Protein AF-A0A1L6RB86-F1 (afdb_monomer_lite)

Structure (mmCIF, N/CA/C/O backbone):
data_AF-A0A1L6RB86-F1
#
_entry.id   AF-A0A1L6RB86-F1
#
loop_
_atom_site.group_PDB
_atom_site.id
_atom_site.type_symbol
_atom_site.label_atom_id
_atom_site.label_alt_id
_atom_site.label_comp_id
_atom_site.label_asym_id
_atom_site.label_entity_id
_atom_site.label_seq_id
_atom_site.pdbx_PDB_ins_code
_atom_site.Cartn_x
_atom_site.Cartn_y
_atom_site.Cartn_z
_atom_site.occupancy
_atom_site.B_iso_or_equiv
_atom_site.auth_seq_id
_atom_site.auth_comp_id
_atom_site.auth_asym_id
_atom_site.auth_atom_id
_atom_site.pdbx_PDB_model_num
ATOM 1 N N . MET A 1 1 ? -4.140 -3.363 11.889 1.00 58.41 1 MET A N 1
ATOM 2 C CA . MET A 1 1 ? -4.760 -2.024 11.738 1.00 58.41 1 MET A CA 1
ATOM 3 C C . MET A 1 1 ? -5.782 -1.981 10.601 1.00 58.41 1 MET A C 1
ATOM 5 O O . MET A 1 1 ? -5.642 -2.761 9.664 1.00 58.41 1 MET A O 1
ATOM 9 N N . SER A 1 2 ? -6.758 -1.064 10.650 1.00 66.25 2 SER A N 1
ATOM 10 C CA . SER A 1 2 ? -7.684 -0.759 9.543 1.00 66.25 2 SER A CA 1
ATOM 11 C C . SER A 1 2 ? -7.276 0.544 8.844 1.00 66.25 2 SER A C 1
ATOM 13 O O . SER A 1 2 ? -6.889 1.500 9.508 1.00 66.25 2 SER A O 1
ATOM 15 N N . TYR A 1 3 ? -7.389 0.624 7.512 1.00 68.88 3 TYR A N 1
ATOM 16 C CA . TYR A 1 3 ? -7.132 1.869 6.764 1.00 68.88 3 TYR A CA 1
ATOM 17 C C . TYR A 1 3 ? -8.135 2.989 7.118 1.00 68.88 3 TYR A C 1
ATOM 19 O O . TYR A 1 3 ? -7.874 4.174 6.915 1.00 68.88 3 TYR A O 1
ATOM 27 N N . VAL A 1 4 ? -9.280 2.633 7.699 1.00 66.06 4 VAL A N 1
ATOM 28 C CA . VAL A 1 4 ? -10.323 3.593 8.081 1.00 66.06 4 VAL A CA 1
ATOM 29 C C . VAL A 1 4 ? -9.872 4.507 9.228 1.00 66.06 4 VAL A C 1
ATOM 31 O O . VAL A 1 4 ? -10.250 5.677 9.247 1.00 66.06 4 VAL A O 1
ATOM 34 N N . ASP A 1 5 ? -9.016 4.005 10.121 1.00 68.19 5 ASP A N 1
ATOM 35 C CA . ASP A 1 5 ? -8.554 4.724 11.317 1.00 68.19 5 ASP A CA 1
ATOM 36 C C . ASP A 1 5 ? -7.387 5.678 11.024 1.00 68.19 5 ASP A C 1
ATOM 38 O O . ASP A 1 5 ? -7.024 6.516 11.849 1.00 68.19 5 ASP A O 1
ATOM 42 N N . GLU A 1 6 ? -6.798 5.562 9.833 1.00 73.44 6 GLU A N 1
ATOM 43 C CA . GLU A 1 6 ? -5.561 6.235 9.480 1.00 73.44 6 GLU A CA 1
ATOM 44 C C . GLU A 1 6 ? -5.759 7.443 8.567 1.00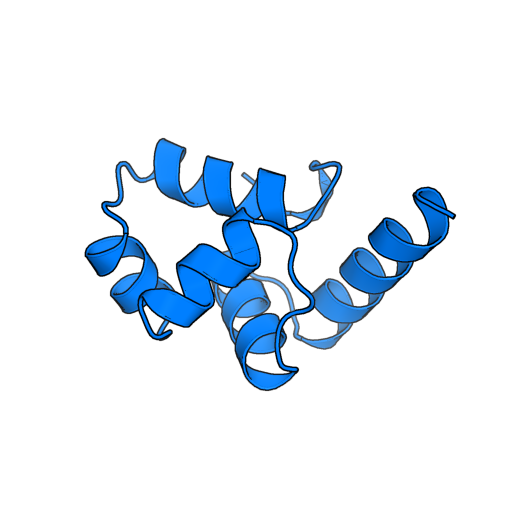 73.44 6 GLU A C 1
ATOM 46 O O . GLU A 1 6 ? -6.626 7.482 7.685 1.00 73.44 6 GLU A O 1
ATOM 51 N N . LYS A 1 7 ? -4.911 8.455 8.788 1.00 74.75 7 LYS A N 1
ATOM 52 C CA . LYS A 1 7 ? -5.064 9.775 8.158 1.00 74.75 7 LYS A CA 1
ATOM 53 C C . LYS A 1 7 ? -4.822 9.729 6.647 1.00 74.75 7 LYS A C 1
ATOM 55 O O . LYS A 1 7 ? -5.458 10.475 5.917 1.00 74.75 7 LYS A O 1
ATOM 60 N N . THR A 1 8 ? -3.909 8.869 6.188 1.00 84.94 8 THR A N 1
ATOM 61 C CA . THR A 1 8 ? -3.584 8.706 4.764 1.00 84.94 8 THR A CA 1
ATOM 62 C C . THR A 1 8 ? -3.260 7.255 4.420 1.00 84.94 8 THR A C 1
ATOM 64 O O . THR A 1 8 ? -2.778 6.493 5.263 1.00 84.94 8 THR A O 1
ATOM 67 N N . LEU A 1 9 ? -3.445 6.888 3.145 1.00 86.75 9 LEU A N 1
ATOM 68 C CA . LEU A 1 9 ? -3.075 5.569 2.607 1.00 86.75 9 LEU A CA 1
ATOM 69 C C . LEU A 1 9 ? -1.609 5.226 2.880 1.00 86.75 9 LEU A C 1
ATOM 71 O O . LEU A 1 9 ? -1.285 4.101 3.253 1.00 86.75 9 LEU A O 1
ATOM 75 N N . ALA A 1 10 ? -0.722 6.208 2.713 1.00 89.06 10 ALA A N 1
ATOM 76 C CA . ALA A 1 10 ? 0.710 6.037 2.912 1.00 89.06 10 ALA A CA 1
ATOM 77 C C . ALA A 1 10 ? 1.046 5.663 4.361 1.00 89.06 10 ALA A C 1
ATOM 79 O O . ALA A 1 10 ? 1.872 4.778 4.594 1.00 89.06 10 ALA A O 1
ATOM 80 N N . LYS A 1 11 ? 0.396 6.322 5.331 1.00 88.25 11 LYS A N 1
ATOM 81 C CA . LYS A 1 11 ? 0.598 6.049 6.758 1.00 88.25 11 LYS A CA 1
ATOM 82 C C . LYS A 1 11 ? 0.034 4.681 7.132 1.00 88.25 11 LYS A C 1
ATOM 84 O O . LYS A 1 11 ? 0.779 3.868 7.673 1.00 88.25 11 LYS A O 1
ATOM 89 N N . ALA A 1 12 ? -1.198 4.390 6.714 1.00 89.88 12 ALA A N 1
ATOM 90 C CA . ALA A 1 12 ? -1.838 3.097 6.940 1.00 89.88 12 ALA A CA 1
ATOM 91 C C . ALA A 1 12 ? -1.016 1.930 6.385 1.00 89.88 12 ALA A C 1
ATOM 93 O O . ALA A 1 12 ? -0.792 0.930 7.065 1.00 89.88 12 ALA A O 1
ATOM 94 N N . PHE A 1 13 ? -0.525 2.055 5.148 1.00 90.19 13 PHE A N 1
ATOM 95 C CA . PHE A 1 13 ? 0.258 1.000 4.509 1.00 90.19 13 PHE A CA 1
ATOM 96 C C . PHE A 1 13 ? 1.610 0.796 5.198 1.00 90.19 13 PHE A C 1
ATOM 98 O O . PHE A 1 13 ? 2.047 -0.339 5.407 1.00 90.19 13 PHE A O 1
ATOM 105 N N . ARG A 1 14 ? 2.260 1.892 5.608 1.00 90.56 14 ARG A N 1
ATOM 106 C CA . ARG A 1 14 ? 3.521 1.842 6.353 1.00 90.56 14 ARG A CA 1
ATOM 107 C C . ARG A 1 14 ? 3.344 1.180 7.716 1.00 90.56 14 ARG A C 1
ATOM 109 O O . ARG A 1 14 ? 4.205 0.407 8.131 1.00 90.56 14 ARG A O 1
ATOM 116 N N . GLU A 1 15 ? 2.256 1.4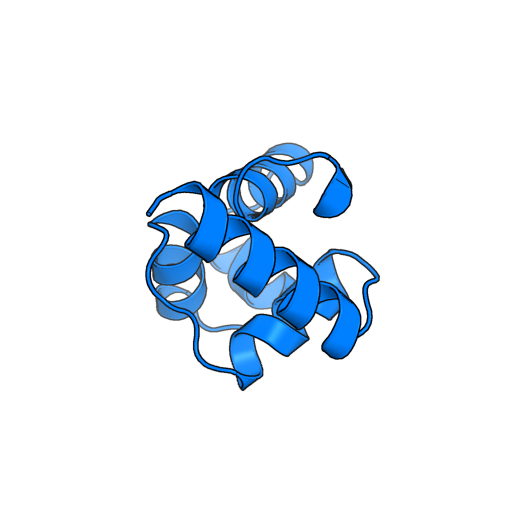72 8.416 1.00 90.50 15 GLU A N 1
ATOM 117 C CA . GLU A 1 15 ? 1.953 0.857 9.708 1.00 90.50 15 GLU A CA 1
ATOM 118 C C . GLU A 1 15 ? 1.615 -0.619 9.562 1.00 90.50 15 GLU A C 1
ATOM 120 O O . GLU A 1 15 ? 2.248 -1.427 10.234 1.00 90.50 15 GLU A O 1
ATOM 125 N N . TRP A 1 16 ? 0.767 -0.996 8.601 1.00 91.62 16 TRP A N 1
ATOM 126 C CA . TRP A 1 16 ? 0.527 -2.402 8.270 1.00 91.62 16 TRP A CA 1
ATOM 127 C C . TRP A 1 16 ? 1.836 -3.164 8.022 1.00 91.62 16 TRP A C 1
ATOM 129 O O . TRP A 1 16 ? 2.042 -4.252 8.567 1.00 91.62 16 TRP A O 1
ATOM 139 N N . ARG A 1 17 ? 2.769 -2.578 7.256 1.00 92.62 17 ARG A N 1
ATOM 140 C CA . ARG A 1 17 ? 4.081 -3.187 7.018 1.00 92.62 17 ARG A CA 1
ATOM 141 C C . ARG A 1 17 ? 4.882 -3.351 8.316 1.00 92.62 17 ARG A C 1
ATOM 143 O O . ARG A 1 17 ? 5.533 -4.380 8.494 1.00 92.62 17 ARG A O 1
ATOM 150 N N . ARG A 1 18 ? 4.866 -2.350 9.204 1.00 91.12 18 ARG A N 1
ATOM 151 C CA . ARG A 1 18 ? 5.592 -2.373 10.488 1.00 91.12 18 ARG A CA 1
ATOM 152 C C . ARG A 1 18 ? 4.993 -3.368 11.480 1.00 91.12 18 ARG A C 1
ATOM 154 O O . ARG A 1 18 ? 5.761 -4.111 12.082 1.00 91.12 18 ARG A O 1
ATOM 161 N N . GLU A 1 19 ? 3.669 -3.412 11.615 1.00 91.25 19 GLU A N 1
ATOM 162 C CA . GLU A 1 19 ? 2.947 -4.354 12.485 1.00 91.25 19 GLU A CA 1
ATOM 163 C C . GLU A 1 19 ? 3.256 -5.806 12.111 1.00 91.25 19 GLU A C 1
ATOM 165 O O . GLU A 1 19 ? 3.524 -6.634 12.977 1.00 91.25 19 GLU A O 1
ATOM 170 N N . ASN A 1 20 ? 3.303 -6.095 10.810 1.00 90.19 20 ASN A N 1
ATOM 171 C CA . ASN A 1 20 ? 3.614 -7.427 10.296 1.00 90.19 20 ASN A CA 1
ATOM 172 C C . ASN A 1 20 ? 5.126 -7.704 10.177 1.00 90.19 20 ASN A C 1
ATOM 174 O O . ASN A 1 20 ? 5.522 -8.748 9.662 1.00 90.19 20 ASN A O 1
ATOM 178 N N . GLN A 1 21 ? 5.981 -6.769 10.616 1.00 93.56 21 GLN A N 1
ATOM 179 C CA . GLN A 1 21 ? 7.446 -6.856 10.528 1.00 93.56 21 GLN A CA 1
ATOM 180 C C . GLN A 1 21 ? 7.964 -7.164 9.110 1.00 93.56 21 GLN A C 1
ATOM 182 O O . GLN A 1 21 ? 9.001 -7.800 8.911 1.00 93.56 21 GLN A O 1
ATOM 187 N N . TYR A 1 22 ? 7.248 -6.695 8.089 1.00 94.31 22 TYR A N 1
ATOM 188 C CA . TYR A 1 22 ? 7.585 -6.973 6.703 1.00 94.31 22 TYR A CA 1
ATOM 189 C C . TYR A 1 22 ? 8.713 -6.063 6.200 1.00 94.31 22 TYR A C 1
ATOM 191 O O . TYR A 1 22 ? 8.679 -4.829 6.286 1.00 94.31 22 TYR A O 1
ATOM 199 N N . SER A 1 23 ? 9.710 -6.685 5.567 1.00 94.00 23 SER A N 1
ATOM 200 C CA . SER A 1 23 ? 10.627 -5.976 4.675 1.00 94.00 23 SER A CA 1
ATOM 201 C C . SER A 1 23 ? 9.877 -5.459 3.442 1.00 94.00 23 SER A C 1
ATOM 203 O O . SER A 1 23 ? 8.796 -5.945 3.111 1.00 94.00 23 SER A O 1
ATOM 205 N N . MET A 1 24 ? 10.464 -4.517 2.699 1.00 92.31 24 MET A N 1
ATOM 206 C CA . MET A 1 24 ? 9.835 -3.980 1.482 1.00 92.31 24 MET A CA 1
ATOM 207 C C . MET A 1 24 ? 9.495 -5.081 0.458 1.00 92.31 24 MET A C 1
ATOM 209 O O . MET A 1 24 ? 8.440 -5.057 -0.170 1.00 92.31 24 MET A O 1
ATOM 213 N N . ARG A 1 25 ? 10.368 -6.091 0.324 1.00 94.06 25 ARG A N 1
ATOM 214 C CA . ARG A 1 25 ? 10.139 -7.249 -0.558 1.00 94.06 25 ARG A CA 1
ATOM 215 C C . ARG A 1 25 ? 9.036 -8.164 -0.031 1.00 94.06 25 ARG A C 1
ATOM 217 O O . ARG A 1 25 ? 8.234 -8.651 -0.823 1.00 94.06 25 ARG A O 1
ATOM 224 N N . ALA A 1 26 ? 8.988 -8.389 1.282 1.00 93.88 26 ALA A N 1
ATOM 225 C CA . ALA A 1 26 ? 7.943 -9.200 1.903 1.00 93.88 26 ALA A CA 1
ATOM 226 C C . ALA A 1 26 ? 6.568 -8.532 1.765 1.00 93.88 26 ALA A C 1
ATOM 228 O O . ALA A 1 26 ? 5.619 -9.189 1.354 1.00 93.88 26 ALA A O 1
ATOM 229 N N . ALA A 1 27 ? 6.491 -7.219 1.994 1.00 93.06 27 ALA A N 1
ATOM 230 C CA . ALA A 1 27 ? 5.280 -6.427 1.803 1.00 93.06 27 ALA A CA 1
ATOM 231 C C . ALA A 1 27 ? 4.801 -6.458 0.347 1.00 93.06 27 ALA A C 1
ATOM 233 O O . ALA A 1 27 ? 3.625 -6.689 0.092 1.00 93.06 27 ALA A O 1
ATOM 234 N N . ALA A 1 28 ? 5.718 -6.298 -0.612 1.00 94.00 28 ALA A N 1
ATOM 235 C CA . ALA A 1 28 ? 5.410 -6.409 -2.036 1.00 94.00 28 ALA A CA 1
ATOM 236 C C . ALA A 1 28 ? 4.828 -7.785 -2.386 1.00 94.00 28 ALA A C 1
ATOM 238 O O . ALA A 1 28 ? 3.805 -7.872 -3.058 1.00 94.00 28 ALA A O 1
ATOM 239 N N . LYS A 1 29 ? 5.416 -8.863 -1.856 1.00 94.44 29 LYS A N 1
ATOM 240 C CA . LYS A 1 29 ? 4.891 -10.220 -2.041 1.00 94.44 29 LYS A CA 1
ATOM 241 C C . LYS A 1 29 ? 3.509 -10.394 -1.402 1.00 94.44 29 LYS A C 1
ATOM 243 O O . LYS A 1 29 ? 2.613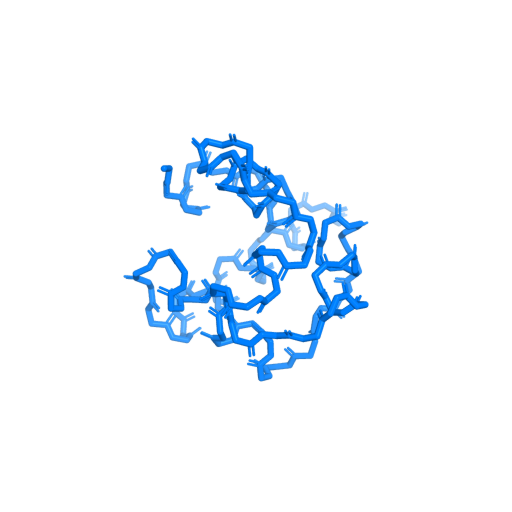 -10.915 -2.056 1.00 94.44 29 LYS A O 1
ATOM 248 N N . ALA A 1 30 ? 3.331 -9.942 -0.162 1.00 92.31 30 ALA A N 1
ATOM 249 C CA . ALA A 1 30 ? 2.082 -10.076 0.587 1.00 92.31 30 ALA A CA 1
ATOM 250 C C . ALA A 1 30 ? 0.932 -9.274 -0.046 1.00 92.31 30 ALA A C 1
ATOM 252 O O . ALA A 1 30 ? -0.185 -9.767 -0.149 1.00 92.31 30 ALA A O 1
ATOM 253 N N . ALA A 1 31 ? 1.223 -8.074 -0.547 1.00 90.88 31 ALA A N 1
ATOM 254 C CA . ALA A 1 31 ? 0.263 -7.217 -1.234 1.00 90.88 31 ALA A CA 1
ATOM 255 C C . ALA A 1 31 ? 0.102 -7.552 -2.732 1.00 90.88 31 ALA A C 1
ATOM 257 O O . ALA A 1 31 ? -0.651 -6.884 -3.437 1.00 90.88 31 ALA A O 1
ATOM 258 N N . ASN A 1 32 ? 0.820 -8.561 -3.241 1.00 93.31 32 ASN A N 1
ATOM 259 C CA . ASN A 1 32 ? 0.876 -8.918 -4.661 1.00 93.31 32 ASN A CA 1
ATOM 260 C C . ASN A 1 32 ? 1.221 -7.722 -5.580 1.00 93.31 32 ASN A C 1
ATOM 262 O O . ASN A 1 32 ? 0.588 -7.484 -6.609 1.00 93.31 32 ASN A O 1
ATOM 266 N N . MET A 1 33 ? 2.221 -6.937 -5.185 1.00 92.56 33 MET A N 1
ATOM 267 C CA . MET A 1 33 ? 2.709 -5.739 -5.871 1.00 92.56 33 MET A CA 1
ATOM 268 C C . MET A 1 33 ? 4.210 -5.833 -6.153 1.00 92.56 33 MET A C 1
ATOM 270 O O . MET A 1 33 ? 4.919 -6.691 -5.632 1.00 92.56 33 MET A O 1
ATOM 274 N N . THR A 1 34 ? 4.725 -4.913 -6.967 1.00 93.94 34 THR A N 1
ATOM 275 C CA . THR A 1 34 ? 6.172 -4.747 -7.136 1.00 93.94 34 THR A CA 1
ATOM 276 C C . THR A 1 34 ? 6.749 -3.895 -6.001 1.00 93.94 34 THR A C 1
ATOM 278 O O . THR A 1 34 ? 6.067 -3.038 -5.439 1.00 93.94 34 THR A O 1
ATOM 281 N N . VAL A 1 35 ? 8.029 -4.089 -5.675 1.00 93.50 35 VAL A N 1
ATOM 282 C CA . VAL A 1 35 ? 8.730 -3.283 -4.655 1.00 93.50 35 VAL A CA 1
ATOM 283 C C . VAL A 1 35 ? 8.645 -1.772 -4.933 1.00 93.50 35 VAL A C 1
ATOM 285 O O . VAL A 1 35 ? 8.325 -1.033 -4.001 1.00 93.50 35 VAL A O 1
ATOM 288 N N . PRO A 1 36 ? 8.838 -1.287 -6.180 1.00 92.94 36 PRO A N 1
ATOM 289 C CA . PRO A 1 36 ? 8.661 0.133 -6.485 1.00 92.94 36 PRO A CA 1
ATOM 290 C C . PRO A 1 36 ? 7.226 0.628 -6.273 1.00 92.94 36 PRO A C 1
ATOM 292 O O . PRO A 1 36 ? 7.026 1.769 -5.871 1.00 92.94 36 PRO A O 1
ATOM 295 N N . ALA A 1 37 ? 6.209 -0.206 -6.524 1.00 90.25 37 ALA A N 1
ATOM 296 C CA . ALA A 1 37 ? 4.821 0.170 -6.260 1.00 90.25 37 ALA A CA 1
ATOM 297 C C . ALA A 1 37 ? 4.571 0.365 -4.758 1.00 90.25 37 ALA A C 1
ATOM 299 O O . ALA A 1 37 ? 3.969 1.363 -4.374 1.00 90.25 37 ALA A O 1
ATOM 300 N N . VAL A 1 38 ? 5.108 -0.524 -3.917 1.00 92.12 38 VAL A N 1
ATOM 301 C CA . VAL A 1 38 ? 5.031 -0.374 -2.457 1.00 92.12 38 VAL A CA 1
ATOM 302 C C . VAL A 1 38 ? 5.733 0.902 -1.988 1.00 92.12 38 VAL A C 1
ATOM 304 O O . VAL A 1 38 ? 5.156 1.663 -1.216 1.00 92.12 38 VAL A O 1
ATOM 307 N N . GLN A 1 39 ? 6.942 1.185 -2.486 1.00 91.81 39 GLN A N 1
ATOM 308 C CA . GLN A 1 39 ? 7.652 2.422 -2.140 1.00 91.81 39 GLN A CA 1
ATOM 309 C C . GLN A 1 39 ? 6.857 3.676 -2.514 1.00 91.81 39 GLN A C 1
ATOM 311 O O . GLN A 1 39 ? 6.752 4.585 -1.695 1.00 91.81 39 GLN A O 1
ATOM 316 N N . ARG A 1 40 ? 6.267 3.713 -3.715 1.00 91.19 40 ARG A N 1
ATOM 317 C CA . ARG A 1 40 ? 5.421 4.832 -4.157 1.00 91.19 40 ARG A CA 1
ATOM 318 C C . ARG A 1 40 ? 4.227 5.045 -3.223 1.00 91.19 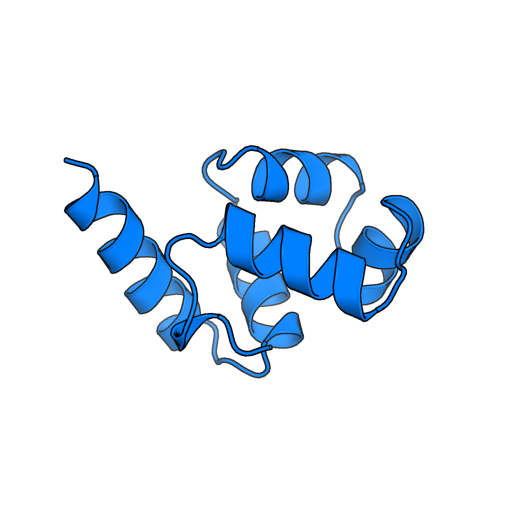40 ARG A C 1
ATOM 320 O O . ARG A 1 40 ? 3.961 6.181 -2.843 1.00 91.19 40 ARG A O 1
ATOM 327 N N . ILE A 1 41 ? 3.562 3.965 -2.803 1.00 90.44 41 ILE A N 1
ATOM 328 C CA . ILE A 1 41 ? 2.443 4.034 -1.850 1.00 90.44 41 ILE A CA 1
ATOM 329 C C . ILE A 1 41 ? 2.910 4.616 -0.509 1.00 90.44 41 ILE A C 1
ATOM 331 O O . ILE A 1 41 ? 2.293 5.549 -0.006 1.00 90.44 41 ILE A O 1
ATOM 335 N N . GLU A 1 42 ? 4.025 4.135 0.052 1.00 89.56 42 GLU A N 1
ATOM 336 C CA . GLU A 1 42 ? 4.543 4.645 1.335 1.00 89.56 42 GLU A CA 1
ATOM 337 C C . GLU A 1 42 ? 5.054 6.089 1.277 1.00 89.56 42 GLU A C 1
ATOM 339 O O . GLU A 1 42 ? 5.160 6.741 2.320 1.00 89.56 42 GLU A O 1
ATOM 344 N N . GLN A 1 43 ? 5.403 6.576 0.086 1.00 88.00 43 GLN A N 1
ATOM 345 C CA . GLN A 1 43 ? 5.787 7.965 -0.172 1.00 88.00 43 GLN A CA 1
ATOM 346 C C . GLN A 1 43 ? 4.577 8.884 -0.391 1.00 88.00 43 GLN A C 1
ATOM 348 O O . GLN A 1 43 ? 4.757 10.093 -0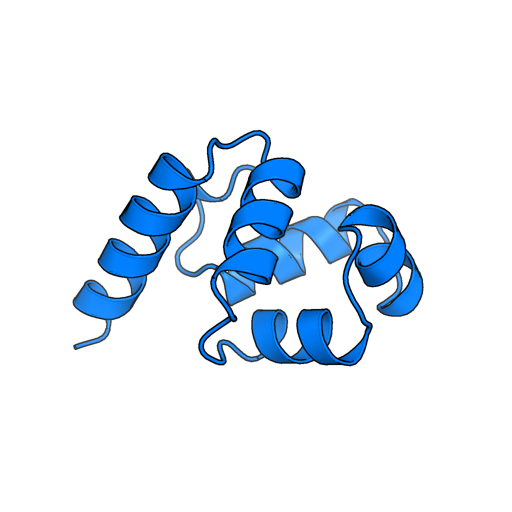.483 1.00 88.00 43 GLN A O 1
ATOM 353 N N . GLY A 1 44 ? 3.359 8.337 -0.465 1.00 84.50 44 GLY A N 1
ATOM 354 C CA . GLY A 1 44 ? 2.148 9.111 -0.744 1.00 84.50 44 GLY A CA 1
ATOM 355 C C . GLY A 1 44 ? 1.981 9.498 -2.212 1.00 84.50 44 GLY A C 1
ATOM 356 O O . GLY A 1 44 ? 1.171 10.367 -2.520 1.00 84.50 44 GLY A O 1
ATOM 357 N N . ALA A 1 45 ? 2.716 8.861 -3.129 1.00 85.25 45 ALA A N 1
ATOM 358 C CA . ALA A 1 45 ? 2.491 9.058 -4.554 1.00 85.25 45 ALA A CA 1
ATOM 359 C C . ALA A 1 45 ? 1.138 8.468 -4.971 1.00 85.25 45 ALA A C 1
ATOM 361 O O . ALA A 1 45 ? 0.692 7.465 -4.407 1.00 85.25 45 ALA A O 1
ATOM 362 N N . ILE A 1 46 ? 0.517 9.060 -5.996 1.00 81.25 46 ILE A N 1
ATOM 363 C CA . ILE A 1 46 ? -0.772 8.603 -6.525 1.00 81.25 46 ILE A CA 1
ATOM 364 C C . ILE A 1 46 ? -0.624 7.163 -7.043 1.00 81.25 46 ILE A C 1
ATOM 366 O O . ILE A 1 46 ? 0.116 6.934 -8.009 1.00 81.25 46 ILE A O 1
ATOM 370 N N . PRO A 1 47 ? -1.286 6.173 -6.418 1.00 82.31 47 PRO A N 1
ATOM 371 C CA . PRO A 1 47 ? -1.179 4.789 -6.844 1.00 82.31 47 PRO A CA 1
ATOM 372 C C . PRO A 1 47 ? -1.985 4.554 -8.120 1.00 82.31 47 PRO A C 1
ATOM 374 O O . PRO A 1 47 ? -3.054 5.121 -8.328 1.00 82.31 47 PRO A O 1
ATOM 377 N N . GLU A 1 48 ? -1.514 3.631 -8.953 1.00 86.44 48 GLU A N 1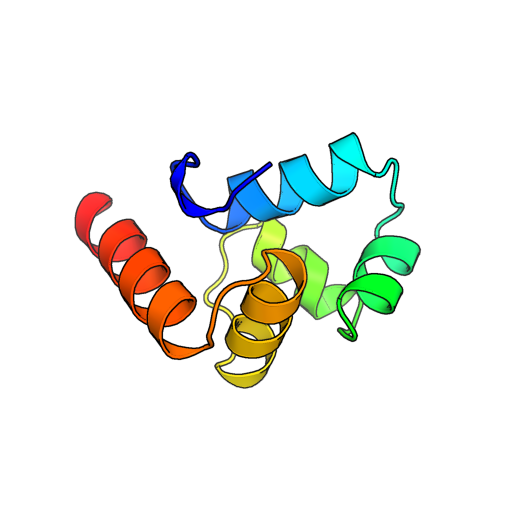
ATOM 378 C CA . GLU A 1 48 ? -2.325 3.107 -10.053 1.00 86.44 48 GLU A CA 1
ATOM 379 C C . GLU A 1 48 ? -3.569 2.382 -9.515 1.00 86.44 48 GLU A C 1
ATOM 381 O O . GLU A 1 48 ? -3.499 1.688 -8.496 1.00 86.44 48 GLU A O 1
ATOM 386 N N . LEU A 1 49 ? -4.681 2.451 -10.255 1.00 83.81 49 LEU A N 1
ATOM 387 C CA . LEU A 1 49 ? -5.973 1.845 -9.895 1.00 83.81 49 LEU A CA 1
ATOM 388 C C . LEU A 1 49 ? -5.844 0.374 -9.450 1.00 83.81 49 LEU A C 1
ATOM 390 O O . LEU A 1 49 ? -6.406 -0.039 -8.437 1.00 83.81 49 LEU A O 1
ATOM 394 N N . ARG A 1 50 ? -5.045 -0.412 -10.185 1.00 86.50 50 ARG A N 1
ATOM 395 C CA . ARG A 1 50 ? -4.795 -1.835 -9.894 1.00 86.50 50 ARG A CA 1
ATOM 396 C C . ARG A 1 50 ? -4.058 -2.044 -8.572 1.00 86.50 50 ARG A C 1
ATOM 398 O O . ARG A 1 50 ? -4.296 -3.035 -7.888 1.00 86.50 50 ARG A O 1
ATOM 405 N N . ASN A 1 51 ? -3.163 -1.128 -8.208 1.00 88.94 51 ASN A N 1
ATOM 406 C CA . ASN A 1 51 ? -2.469 -1.188 -6.926 1.00 88.94 51 ASN A CA 1
ATOM 407 C C . ASN A 1 51 ? -3.404 -0.762 -5.796 1.00 88.94 51 ASN A C 1
ATOM 409 O O . ASN A 1 51 ? -3.395 -1.413 -4.761 1.00 88.94 51 ASN A O 1
ATOM 413 N N . LEU A 1 52 ? -4.285 0.221 -6.003 1.00 86.94 52 LEU A N 1
ATOM 414 C CA . LEU A 1 52 ? -5.282 0.589 -4.993 1.00 86.94 52 LEU A CA 1
ATOM 415 C C . LEU A 1 52 ? -6.208 -0.588 -4.635 1.00 86.94 52 LEU A C 1
ATOM 417 O O . LEU A 1 52 ? -6.435 -0.868 -3.462 1.00 86.94 52 LEU A O 1
ATOM 421 N N . GLN A 1 53 ? -6.662 -1.348 -5.636 1.00 87.75 53 GLN A N 1
ATOM 422 C CA . GLN A 1 53 ? -7.458 -2.566 -5.420 1.00 87.75 53 GLN A CA 1
ATOM 423 C C . GLN A 1 53 ? -6.710 -3.615 -4.588 1.00 87.75 53 GLN A C 1
ATOM 425 O O . GLN A 1 53 ? -7.281 -4.234 -3.692 1.00 87.75 53 GLN A O 1
ATOM 430 N N . ARG A 1 54 ? -5.416 -3.802 -4.860 1.00 89.62 54 ARG A N 1
ATOM 431 C CA . ARG A 1 54 ? -4.560 -4.716 -4.095 1.00 89.62 54 ARG A CA 1
ATOM 432 C C . ARG A 1 54 ? -4.334 -4.231 -2.663 1.00 89.62 54 ARG A C 1
ATOM 434 O O . ARG A 1 54 ? -4.291 -5.052 -1.754 1.00 89.62 54 ARG A O 1
ATOM 441 N N . VAL A 1 55 ? -4.244 -2.917 -2.444 1.00 87.00 55 VAL A N 1
ATOM 442 C CA . VAL A 1 55 ? -4.225 -2.345 -1.090 1.00 87.00 55 VAL A CA 1
ATOM 443 C C . VAL A 1 55 ? -5.549 -2.621 -0.366 1.00 87.00 55 VAL A C 1
ATOM 445 O O . VAL A 1 55 ? -5.536 -2.967 0.810 1.00 87.00 55 VAL A O 1
ATOM 448 N N . GLY A 1 56 ? -6.687 -2.571 -1.062 1.00 86.06 56 GLY A N 1
ATOM 449 C CA . GLY A 1 56 ? -7.970 -2.997 -0.492 1.00 86.06 56 GLY A CA 1
ATOM 450 C C . GLY A 1 56 ? -7.959 -4.429 0.013 1.00 86.06 56 GLY A C 1
ATOM 451 O O . GLY A 1 56 ? -8.361 -4.670 1.147 1.00 86.06 56 GLY A O 1
ATOM 452 N N . ALA A 1 57 ? -7.383 -5.358 -0.750 1.00 86.44 57 ALA A N 1
ATOM 453 C CA . ALA A 1 57 ? -7.226 -6.737 -0.292 1.00 86.44 57 ALA A CA 1
ATOM 454 C C . ALA A 1 57 ? -6.377 -6.848 0.991 1.00 86.44 57 ALA A C 1
ATOM 456 O O . ALA A 1 57 ? -6.702 -7.650 1.862 1.00 86.44 57 ALA A O 1
ATOM 457 N N . VAL A 1 58 ? -5.336 -6.018 1.132 1.00 88.81 58 VAL A N 1
ATOM 458 C CA . VAL A 1 58 ? -4.488 -5.958 2.337 1.00 88.81 58 VAL A CA 1
ATOM 459 C C . VAL A 1 58 ? -5.272 -5.513 3.575 1.00 88.81 58 VAL A C 1
ATOM 461 O O . VAL A 1 58 ? -5.048 -6.039 4.661 1.00 88.81 58 VAL A O 1
ATOM 464 N N . PHE A 1 59 ? -6.206 -4.575 3.416 1.00 88.06 59 PHE A N 1
ATOM 465 C CA . PHE A 1 59 ? -7.019 -4.041 4.514 1.00 88.06 59 PHE A CA 1
ATOM 466 C C . PHE A 1 59 ? -8.395 -4.699 4.650 1.00 88.06 59 PHE A C 1
ATOM 468 O O . PHE A 1 59 ? -9.234 -4.196 5.392 1.00 88.06 59 PHE A O 1
ATOM 475 N N . HIS A 1 60 ? -8.643 -5.807 3.945 1.00 87.50 60 HIS A N 1
ATOM 476 C CA . HIS A 1 60 ? -9.952 -6.472 3.902 1.00 87.50 60 HIS A CA 1
ATOM 477 C C . HIS A 1 60 ? -11.100 -5.540 3.469 1.00 87.50 60 HIS A C 1
ATOM 479 O O . HIS A 1 60 ? -12.240 -5.677 3.910 1.00 87.50 60 HIS A O 1
ATOM 485 N N . MET A 1 61 ? -10.796 -4.597 2.580 1.00 87.00 61 MET A N 1
ATOM 486 C CA . MET A 1 61 ? -11.734 -3.641 2.003 1.00 87.00 61 MET A CA 1
ATOM 487 C C . MET A 1 61 ? -12.020 -3.991 0.542 1.00 87.00 61 MET A C 1
ATOM 489 O O . MET A 1 61 ? -11.153 -4.461 -0.199 1.00 87.00 61 MET A O 1
ATOM 493 N N . THR A 1 62 ? -13.240 -3.709 0.094 1.00 86.75 62 THR A N 1
ATOM 494 C CA . THR A 1 62 ? -13.558 -3.752 -1.336 1.00 86.75 62 THR A CA 1
ATOM 495 C C . THR A 1 62 ? -12.817 -2.638 -2.078 1.00 86.75 62 THR A C 1
ATOM 497 O O . THR A 1 62 ? -12.452 -1.616 -1.493 1.00 86.75 62 THR A O 1
ATOM 500 N N . GLY A 1 63 ? -12.625 -2.808 -3.392 1.00 82.31 63 GLY A N 1
ATOM 501 C CA . GLY A 1 63 ? -12.003 -1.775 -4.222 1.00 82.31 63 GLY A CA 1
ATOM 502 C C . GLY A 1 63 ? -12.694 -0.417 -4.059 1.00 82.31 63 GLY A C 1
ATOM 503 O O . GLY A 1 63 ? -12.014 0.567 -3.800 1.00 82.31 63 GLY A O 1
ATOM 504 N N . GLY A 1 64 ? -14.033 -0.386 -4.116 1.00 84.38 64 GLY A N 1
ATOM 505 C CA . GLY A 1 64 ? -14.833 0.834 -3.933 1.00 84.38 64 GLY A CA 1
ATOM 506 C C . GLY A 1 64 ? -14.568 1.538 -2.601 1.00 84.38 64 GLY A C 1
ATOM 507 O O . GLY A 1 64 ? -14.250 2.718 -2.594 1.00 84.38 64 GLY A O 1
ATOM 508 N N . GLN A 1 65 ? -14.568 0.796 -1.489 1.00 87.50 65 GLN A N 1
ATOM 509 C CA . GLN A 1 65 ? -14.309 1.374 -0.163 1.00 87.50 65 GLN A CA 1
ATOM 510 C C . GLN A 1 65 ? -12.917 2.010 -0.051 1.00 87.50 65 GLN A C 1
ATOM 512 O O . GLN A 1 65 ? -12.762 3.045 0.596 1.00 87.50 65 GLN A O 1
ATOM 517 N N . VAL A 1 66 ? -11.895 1.407 -0.669 1.00 86.56 66 VAL A N 1
ATOM 518 C CA . VAL A 1 66 ? -10.555 2.010 -0.697 1.00 86.56 66 VAL A CA 1
ATOM 519 C C . VAL A 1 66 ? -10.514 3.239 -1.592 1.00 86.56 66 VAL A C 1
ATOM 521 O O . VAL A 1 66 ? -9.863 4.211 -1.216 1.00 86.56 66 VAL A O 1
ATOM 524 N N . PHE A 1 67 ? -11.206 3.228 -2.736 1.00 85.50 67 PHE A N 1
ATOM 525 C CA . PHE A 1 67 ? -11.305 4.408 -3.598 1.00 85.50 67 PHE A CA 1
ATOM 526 C C . PHE A 1 67 ? -11.948 5.578 -2.866 1.00 85.50 67 PHE A C 1
ATOM 528 O O . PHE A 1 67 ? -11.346 6.647 -2.832 1.00 85.50 67 PHE A O 1
ATOM 535 N N . ASP A 1 68 ? -13.102 5.366 -2.238 1.00 86.44 68 ASP A N 1
ATOM 536 C CA . ASP A 1 68 ? -13.843 6.420 -1.543 1.00 86.44 68 ASP A CA 1
ATOM 537 C C . ASP A 1 68 ? -13.018 7.022 -0.398 1.00 86.44 68 ASP A C 1
ATOM 539 O O . ASP A 1 68 ? -12.915 8.245 -0.265 1.00 86.44 68 ASP A O 1
ATOM 543 N N . LYS A 1 69 ? -12.354 6.170 0.398 1.00 85.31 69 LYS A N 1
ATOM 544 C CA . LYS A 1 69 ? -11.472 6.624 1.482 1.00 85.31 69 LYS A CA 1
ATOM 545 C C . LYS A 1 69 ? -10.260 7.381 0.946 1.00 85.31 69 LYS A C 1
ATOM 547 O O . LYS A 1 69 ? -9.958 8.459 1.448 1.00 85.31 69 LYS A O 1
ATOM 552 N N . TYR A 1 70 ? -9.593 6.856 -0.081 1.00 86.12 70 TYR A N 1
ATOM 553 C CA . TYR A 1 70 ? -8.434 7.511 -0.687 1.00 86.12 70 TYR A CA 1
ATOM 554 C C . TYR A 1 70 ? -8.797 8.871 -1.295 1.00 86.12 70 TYR A C 1
ATOM 556 O O . TYR A 1 70 ? -8.077 9.845 -1.091 1.00 86.12 70 TYR A O 1
ATOM 564 N N . PHE A 1 71 ? -9.938 8.966 -1.982 1.00 83.00 71 PHE A N 1
ATOM 565 C CA . PHE A 1 71 ? -10.443 10.233 -2.514 1.00 83.00 71 PHE A CA 1
ATOM 566 C C . PHE A 1 71 ? -10.754 11.237 -1.401 1.00 83.00 71 PHE A C 1
ATOM 568 O O . PHE A 1 71 ? -10.389 12.406 -1.516 1.00 83.00 71 PHE A O 1
ATOM 575 N N . SER A 1 72 ? -11.382 10.783 -0.311 1.00 83.38 72 SER A N 1
ATOM 576 C CA . SER A 1 72 ? -11.643 11.630 0.856 1.00 83.38 72 SER A CA 1
ATOM 577 C C . SER A 1 72 ? -10.352 12.123 1.516 1.00 83.38 72 SER A C 1
ATOM 579 O O . SER A 1 72 ? -10.308 13.269 1.958 1.00 83.38 72 SER A O 1
ATOM 581 N N . ASP A 1 73 ? -9.304 11.296 1.558 1.00 79.88 73 ASP A N 1
ATOM 582 C CA . ASP A 1 73 ? -7.998 11.682 2.102 1.00 79.88 73 ASP A CA 1
ATOM 583 C C . ASP A 1 73 ? -7.347 12.789 1.256 1.00 79.88 73 ASP A C 1
ATOM 585 O O . ASP A 1 73 ? -6.878 13.776 1.812 1.00 79.88 73 ASP A O 1
ATOM 589 N N . ILE A 1 74 ? -7.380 12.679 -0.080 1.00 77.12 74 ILE A N 1
ATOM 590 C CA . ILE A 1 74 ? -6.808 13.701 -0.979 1.00 77.12 74 ILE A CA 1
ATOM 591 C C . ILE A 1 74 ? -7.567 15.032 -0.888 1.00 77.12 74 ILE A C 1
ATOM 593 O O . ILE A 1 74 ? -6.949 16.091 -0.940 1.00 77.12 74 ILE A O 1
ATOM 597 N N . GLN A 1 75 ? -8.897 15.002 -0.754 1.00 66.19 75 GLN A N 1
ATOM 598 C CA . GLN A 1 75 ? -9.710 16.222 -0.661 1.00 66.19 75 GLN A CA 1
ATOM 599 C C . GLN A 1 75 ? -9.529 16.984 0.656 1.00 66.19 75 GLN A C 1
ATOM 601 O O . GLN A 1 75 ? -9.811 18.173 0.697 1.00 66.19 75 GLN A O 1
ATOM 606 N N . LYS A 1 76 ? -9.091 16.320 1.732 1.00 59.28 76 LYS A N 1
ATOM 607 C CA . LYS A 1 76 ? -8.844 16.962 3.035 1.00 59.28 76 LYS A CA 1
ATOM 608 C C . LYS A 1 76 ? -7.502 17.692 3.116 1.00 59.28 76 LYS A C 1
ATOM 610 O O . LYS A 1 76 ? -7.327 18.498 4.025 1.00 59.28 76 LYS A O 1
ATOM 615 N N . ASP A 1 77 ? -6.573 17.377 2.217 1.00 52.09 77 ASP A N 1
ATOM 616 C CA . ASP A 1 77 ? -5.257 18.018 2.121 1.00 52.09 77 ASP A CA 1
ATOM 617 C C . ASP A 1 77 ? -5.229 19.170 1.080 1.00 52.09 77 ASP A C 1
ATOM 619 O O . ASP A 1 77 ? -4.174 19.781 0.893 1.00 52.09 77 ASP A O 1
ATOM 623 N N . GLN A 1 78 ? -6.361 19.482 0.420 1.00 46.84 78 GLN A N 1
ATOM 624 C CA . GLN A 1 78 ? -6.572 20.692 -0.403 1.00 46.84 78 GLN A CA 1
ATOM 625 C C . GLN A 1 78 ? -7.358 21.759 0.361 1.00 46.84 78 GLN A C 1
ATOM 627 O O . GLN A 1 78 ? -7.052 22.953 0.145 1.00 46.84 78 GLN A O 1
#

Sequence (78 aa):
MSYVDEKTLAKAFREWRRENQYSMRAAAKAANMTVPAVQRIEQGAIPELRNLQRVGAVFHMTGGQVFDKYFSDIQKDQ

Radius of gyration: 11.3 Å; chains: 1; bounding box: 26×31×22 Å

InterPro domains:
  IPR001387 Cro/C1-type, helix-turn-helix domain [PF01381] (14-58)
  IPR001387 Cro/C1-type, helix-turn-helix domain [PS50943] (13-66)
  IPR001387 Cro/C1-type, helix-turn-helix domain [SM00530] (12-66)
  IPR001387 Cro/C1-type, helix-turn-helix domain [cd00093] (10-62)
  IPR010982 Lambda repressor-like, DNA-binding domain superfamily [G3DSA:1.10.260.40] (5-76)
  IPR010982 Lambda repressor-like, DNA-binding domain superfamily [SSF47413] (4-68)

Foldseek 3Di:
DAPVVDLAQLVVLVVLCVVVVHDLVRSCVQLVHDSVQSVCRNVVHDHDLVSLQSSCVSRVHHSVVSVVSNVVSVVVVD

Secondary structure (DSSP, 8-state):
--GGGSS-HHHHHHHHHHHTT--HHHHHHHTT--HHHHHHHHTT----HHHHHHHHHHTT--HHHHHHHHHHHHHH--

pLDDT: mean 85.16, std 9.92, range [46.84, 94.44]

Organism: NCBI:txid1631871